Protein AF-A0A1H4JEZ6-F1 (afdb_monomer)

Foldseek 3Di:
DPDPPVVVVVVVVVVVVVVVLLQQQLLQLQVLLVQLLVLLVQLLVLLVCVVVVNDDLVRSLVSLVVSLVSLVVSLVSLVVRNVNPDPVLSVLSNVLSVLSSVLSVVVSVCCVVPVPPDSVVSSVSSVVSSVSSVVSNVVSVVRD

Solvent-accessible surface area (backbone atoms only — not comparable to full-atom values): 7370 Å² total; per-residue (Å²): 143,86,73,74,69,64,57,56,55,54,52,51,51,50,50,51,52,55,55,51,58,57,41,52,10,40,61,53,41,46,63,35,48,53,50,33,47,51,35,46,51,51,44,48,51,41,54,50,34,38,75,70,68,74,40,55,71,72,59,41,43,50,50,25,51,50,34,26,50,53,20,50,52,21,42,52,47,38,69,70,34,44,70,57,24,56,69,67,61,44,49,44,43,50,49,21,34,46,50,35,25,52,35,35,42,50,40,29,56,50,37,79,77,32,84,85,52,66,60,70,61,44,47,51,46,41,52,51,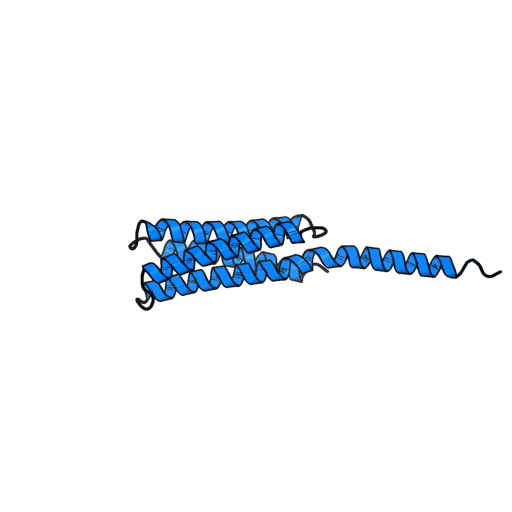21,47,51,41,36,52,50,34,51,50,54,37,72,70,57,100

Organism: NCBI:txid640635

pLDDT: mean 84.46, std 17.45, range [42.75, 98.0]

Secondary structure (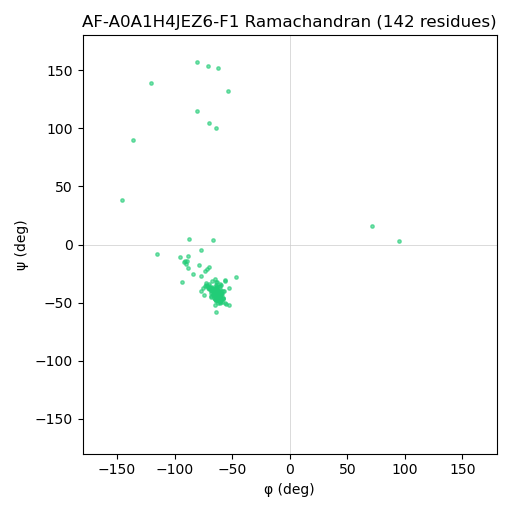DSSP, 8-state):
--SSHHHHHHHHHHHHHHHHHHHSTTGGGHHHHHHHHHHHHHHHHHHHHHHTT-S-HHHHHHHHHHHHHHHHHHHHHHHHH-TTS-HHHHHHHHHHHHHHHHHHHHHHHHHHH-TTS-HHHHHHHHHHHHHHHHHHHHHHHH--

Sequence (144 aa):
MTARRGVAALVMAAVLVVLTACAGGTAQLRSPLESARSSVNSSTLGLDLYADGKLTWPALTGLLGDMTRDLRDAETSIAASGKGADHAVYREAVEAVRDAADAVASAHATLSQHPDASIGAQKRALSSASTSIDAALHRVGESP

Mean predicted aligned error: 9.25 Å

Nearest PDB structures (foldseek):
  5wiu-assembly1_A  TM=6.303E-01  e=2.424E+00  Homo sapiens
  3ls1-assembly2_B  TM=5.056E-01  e=1.886E+00  Synechocystis sp. PCC 6803

Radius of gyration: 21.24 Å; Cα contacts (8 Å, |Δi|>4): 154; chains: 1; bounding box: 60×20×66 Å

Structure (mmCIF, N/CA/C/O backbone):
data_AF-A0A1H4JEZ6-F1
#
_entry.id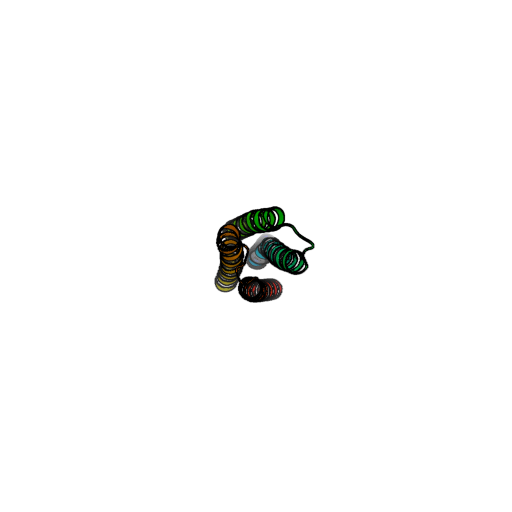   AF-A0A1H4JEZ6-F1
#
loop_
_atom_site.group_PDB
_atom_site.id
_atom_site.type_symbol
_atom_site.label_atom_id
_atom_site.label_alt_id
_atom_site.label_comp_id
_atom_site.label_asym_id
_atom_site.label_entity_id
_atom_site.label_seq_id
_atom_site.pdbx_PDB_ins_code
_atom_site.Cartn_x
_atom_site.Cartn_y
_atom_site.Cartn_z
_atom_site.occupancy
_atom_site.B_iso_or_equiv
_atom_site.auth_seq_id
_atom_site.auth_comp_id
_atom_site.auth_asym_id
_atom_site.auth_atom_id
_atom_site.pdbx_PDB_model_num
ATOM 1 N N . MET A 1 1 ? 46.411 -5.593 -46.816 1.00 44.19 1 MET A N 1
ATOM 2 C CA . MET A 1 1 ? 44.930 -5.551 -46.875 1.00 44.19 1 MET A CA 1
ATOM 3 C C . MET A 1 1 ? 44.354 -5.948 -45.512 1.00 44.19 1 MET A C 1
ATOM 5 O O . MET A 1 1 ? 43.835 -7.046 -45.366 1.00 44.19 1 MET A O 1
ATOM 9 N N . THR A 1 2 ? 44.463 -5.091 -44.489 1.00 47.41 2 THR A N 1
ATOM 10 C CA . THR A 1 2 ? 44.189 -5.529 -43.100 1.00 47.41 2 THR A CA 1
ATOM 11 C C . THR A 1 2 ? 43.561 -4.427 -42.241 1.00 47.41 2 THR A C 1
ATOM 13 O O . THR A 1 2 ? 43.886 -4.288 -41.076 1.00 47.41 2 THR A O 1
ATOM 16 N N . ALA A 1 3 ? 42.663 -3.618 -42.812 1.00 43.09 3 ALA A N 1
ATOM 17 C CA . ALA A 1 3 ? 41.988 -2.537 -42.076 1.00 43.09 3 ALA A CA 1
ATOM 18 C C . ALA A 1 3 ? 40.462 -2.725 -41.940 1.00 43.09 3 ALA A C 1
ATOM 20 O O . ALA A 1 3 ? 39.813 -1.989 -41.209 1.00 43.09 3 ALA A O 1
ATOM 21 N N . ARG A 1 4 ? 39.860 -3.721 -42.611 1.00 49.19 4 ARG A N 1
ATOM 22 C CA . ARG A 1 4 ? 38.389 -3.877 -42.655 1.00 49.19 4 ARG A CA 1
ATOM 23 C C . ARG A 1 4 ? 37.786 -4.753 -41.549 1.00 49.19 4 ARG A C 1
ATOM 25 O O . ARG A 1 4 ? 36.580 -4.708 -41.353 1.00 49.19 4 ARG A O 1
ATOM 32 N N . ARG A 1 5 ? 38.591 -5.530 -40.812 1.00 48.88 5 ARG A N 1
ATOM 33 C CA . ARG A 1 5 ? 38.085 -6.449 -39.768 1.00 48.88 5 ARG A CA 1
ATOM 34 C C . ARG A 1 5 ? 37.849 -5.781 -38.405 1.00 48.88 5 ARG A C 1
ATOM 36 O O . ARG A 1 5 ? 36.983 -6.235 -37.670 1.00 48.88 5 ARG A O 1
ATOM 43 N N . GLY A 1 6 ? 38.551 -4.688 -38.095 1.00 42.75 6 GLY A N 1
ATOM 44 C CA . GLY A 1 6 ? 38.391 -3.972 -36.819 1.00 42.75 6 GLY A CA 1
ATOM 45 C C . GLY A 1 6 ? 37.082 -3.183 -36.712 1.00 42.75 6 GLY A C 1
ATOM 46 O O . GLY A 1 6 ? 36.484 -3.124 -35.644 1.00 42.75 6 GLY A O 1
ATOM 47 N N . VAL A 1 7 ? 36.589 -2.642 -37.831 1.00 49.69 7 VAL A N 1
ATOM 48 C CA . VAL A 1 7 ? 35.362 -1.825 -37.852 1.00 49.69 7 VAL A CA 1
ATOM 49 C C . VAL A 1 7 ? 34.112 -2.682 -37.616 1.00 49.69 7 VAL A C 1
ATOM 51 O O . VAL A 1 7 ? 33.216 -2.269 -36.891 1.00 49.69 7 VAL A O 1
ATOM 54 N N . ALA A 1 8 ? 34.070 -3.908 -38.150 1.00 49.66 8 ALA A N 1
ATOM 55 C CA . ALA A 1 8 ? 32.928 -4.809 -37.972 1.00 49.66 8 ALA A CA 1
ATOM 56 C C . ALA A 1 8 ? 32.741 -5.260 -36.510 1.00 49.66 8 ALA A C 1
ATOM 58 O O . ALA A 1 8 ? 31.613 -5.340 -36.032 1.00 49.66 8 ALA A O 1
ATOM 59 N N . ALA A 1 9 ? 33.840 -5.507 -35.787 1.00 50.72 9 ALA A N 1
ATOM 60 C CA . ALA A 1 9 ? 33.796 -5.890 -34.375 1.00 50.72 9 ALA A CA 1
ATOM 61 C C . ALA A 1 9 ? 33.335 -4.734 -33.472 1.00 50.72 9 ALA A C 1
ATOM 63 O O . ALA A 1 9 ? 32.576 -4.945 -32.530 1.00 50.72 9 ALA A O 1
ATOM 64 N N . LEU A 1 10 ? 33.746 -3.504 -33.794 1.00 51.62 10 LEU A N 1
ATOM 65 C CA . LEU A 1 10 ? 33.384 -2.311 -33.030 1.00 51.62 10 LEU A CA 1
ATOM 66 C C . LEU A 1 10 ? 31.914 -1.915 -33.259 1.00 51.62 10 LEU A C 1
ATOM 68 O O . LEU A 1 10 ? 31.224 -1.540 -32.316 1.00 51.62 10 LEU A O 1
ATOM 72 N N . VAL A 1 11 ? 31.400 -2.094 -34.482 1.00 56.47 11 VAL A N 1
ATOM 73 C CA . VAL A 1 11 ? 29.973 -1.905 -34.799 1.00 56.47 11 VAL A CA 1
ATOM 74 C C . VAL A 1 11 ? 29.103 -2.982 -34.137 1.00 56.47 11 VAL A C 1
ATOM 76 O O . VAL A 1 11 ? 28.071 -2.647 -33.566 1.00 56.47 11 VAL A O 1
ATOM 79 N N . MET A 1 12 ? 29.530 -4.251 -34.127 1.00 49.81 12 MET A N 1
ATOM 80 C CA . MET A 1 12 ? 28.836 -5.327 -33.398 1.00 49.81 12 MET A CA 1
ATOM 81 C C . MET A 1 12 ? 28.775 -5.058 -31.889 1.00 49.81 12 MET A C 1
ATOM 83 O O . MET A 1 12 ? 27.718 -5.223 -31.289 1.00 49.81 12 MET A O 1
ATOM 87 N N . ALA A 1 13 ? 29.873 -4.596 -31.280 1.00 52.81 13 ALA A N 1
ATOM 88 C CA . ALA A 1 13 ? 29.900 -4.237 -29.862 1.00 52.81 13 ALA A CA 1
ATOM 89 C C . ALA A 1 13 ? 28.995 -3.033 -29.550 1.00 52.81 13 ALA A C 1
ATOM 91 O O . ALA A 1 13 ? 28.275 -3.053 -28.557 1.00 52.81 13 ALA A O 1
ATOM 92 N N . ALA A 1 14 ? 28.965 -2.018 -30.418 1.00 52.59 14 ALA A N 1
ATOM 93 C CA . ALA A 1 14 ? 28.069 -0.875 -30.265 1.00 52.59 14 ALA A CA 1
ATOM 94 C C . ALA A 1 14 ? 26.588 -1.272 -30.393 1.00 52.59 14 ALA A C 1
ATOM 96 O O . ALA A 1 14 ? 25.767 -0.808 -29.610 1.00 52.59 14 ALA A O 1
ATOM 97 N N . VAL A 1 15 ? 26.241 -2.175 -31.318 1.00 53.69 15 VAL A N 1
ATOM 98 C CA . VAL A 1 15 ? 24.870 -2.700 -31.462 1.00 53.69 15 VAL A CA 1
ATOM 99 C C . VAL A 1 15 ? 24.470 -3.550 -30.252 1.00 53.69 15 VAL A C 1
ATOM 101 O O . VAL A 1 15 ? 23.342 -3.437 -29.785 1.00 53.69 15 VAL A O 1
ATOM 104 N N . LEU A 1 16 ? 25.389 -4.334 -29.682 1.00 49.50 16 LEU A N 1
ATOM 105 C CA . LEU A 1 16 ? 25.149 -5.097 -28.450 1.00 49.50 16 LEU A CA 1
ATOM 106 C C . LEU A 1 16 ? 24.953 -4.185 -27.228 1.00 49.50 16 LEU A C 1
ATOM 108 O O . LEU A 1 16 ? 24.078 -4.450 -26.406 1.00 49.50 16 LEU A O 1
ATOM 112 N N . VAL A 1 17 ? 25.706 -3.084 -27.129 1.00 51.56 17 VAL A N 1
ATOM 113 C CA . VAL A 1 17 ? 25.540 -2.070 -26.071 1.00 51.56 17 VAL A CA 1
ATOM 114 C C . VAL A 1 17 ? 24.230 -1.290 -26.239 1.00 51.56 17 VAL A C 1
ATOM 116 O O . VAL A 1 17 ? 23.553 -1.020 -25.255 1.00 51.56 17 VAL A O 1
ATOM 119 N N . VAL A 1 18 ? 23.814 -0.987 -27.471 1.00 50.44 18 VAL A N 1
ATOM 120 C CA . VAL A 1 18 ? 22.518 -0.340 -27.746 1.00 50.44 18 VAL A CA 1
ATOM 121 C C . VAL A 1 18 ? 21.339 -1.288 -27.479 1.00 50.44 18 VAL A C 1
ATOM 123 O O . VAL A 1 18 ? 20.338 -0.858 -26.915 1.00 50.44 18 VAL A O 1
ATOM 126 N N . LEU A 1 19 ? 21.463 -2.582 -27.792 1.00 47.66 19 LEU A N 1
ATOM 127 C CA . LEU A 1 19 ? 20.430 -3.583 -27.492 1.00 47.66 19 LEU A CA 1
ATOM 128 C C . LEU A 1 19 ? 20.308 -3.871 -25.986 1.00 47.66 19 LEU A C 1
ATOM 130 O O . LEU A 1 19 ? 19.202 -4.037 -25.485 1.00 47.66 19 LEU A O 1
ATOM 134 N N . THR A 1 20 ? 21.419 -3.868 -25.244 1.00 50.12 20 THR A N 1
ATOM 135 C CA . THR A 1 20 ? 21.405 -4.034 -23.776 1.00 50.12 20 THR A CA 1
ATOM 136 C C . THR A 1 20 ? 20.987 -2.767 -23.029 1.00 50.12 20 THR A C 1
ATOM 138 O O . THR A 1 20 ? 20.396 -2.864 -21.957 1.00 50.12 20 THR A O 1
ATOM 141 N N . ALA A 1 21 ? 21.208 -1.580 -23.601 1.00 46.69 21 ALA A N 1
ATOM 142 C CA . ALA A 1 21 ? 20.717 -0.320 -23.042 1.00 46.69 21 ALA A CA 1
ATOM 143 C C . ALA A 1 21 ? 19.190 -0.145 -23.173 1.00 46.69 21 ALA A C 1
ATOM 145 O O . ALA A 1 21 ? 18.608 0.608 -22.396 1.00 46.69 21 ALA A O 1
ATOM 146 N N . CYS A 1 22 ? 18.533 -0.855 -24.101 1.00 51.56 22 CYS A N 1
ATOM 147 C CA . CYS A 1 22 ? 17.068 -0.884 -24.208 1.00 51.56 22 CYS A CA 1
ATOM 148 C C . CYS A 1 22 ? 16.396 -1.971 -23.347 1.00 51.56 22 CYS A C 1
ATOM 150 O O . CYS A 1 22 ? 15.224 -1.817 -23.030 1.00 51.56 22 CYS A O 1
ATOM 152 N N . ALA A 1 23 ? 17.119 -3.016 -22.926 1.00 49.50 23 ALA A N 1
ATOM 153 C CA . ALA A 1 23 ? 16.576 -4.121 -22.117 1.00 49.50 23 ALA A CA 1
ATOM 154 C C . ALA A 1 23 ? 16.632 -3.869 -20.590 1.00 49.50 23 ALA A C 1
ATOM 156 O O . ALA A 1 23 ? 16.084 -4.617 -19.787 1.00 49.50 23 ALA A O 1
ATOM 157 N N . GLY A 1 24 ? 17.330 -2.817 -20.144 1.00 54.00 24 GLY A N 1
ATOM 158 C CA . GLY A 1 24 ? 17.611 -2.592 -18.719 1.00 54.00 24 GLY A CA 1
ATOM 159 C C . GLY A 1 24 ? 16.651 -1.659 -17.974 1.00 54.00 24 GLY A C 1
ATOM 160 O O . GLY A 1 24 ? 16.757 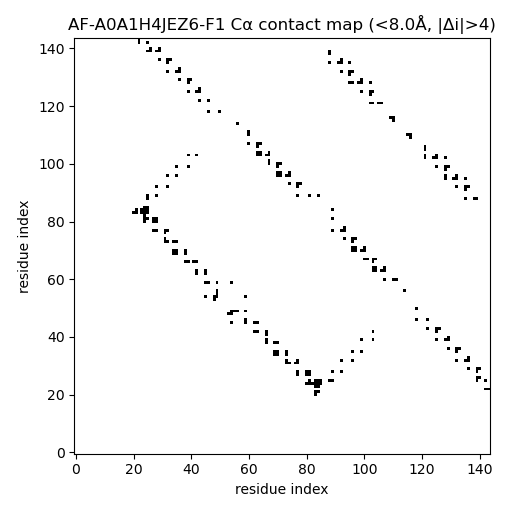-1.557 -16.753 1.00 54.00 24 GLY A O 1
ATOM 161 N N . GLY A 1 25 ? 15.765 -0.938 -18.669 1.00 64.31 25 GLY A N 1
ATOM 162 C CA . GLY A 1 25 ? 14.963 0.137 -18.066 1.00 64.31 25 GLY A CA 1
ATOM 163 C C . GLY A 1 25 ? 13.782 -0.358 -17.226 1.00 64.31 25 GLY A C 1
ATOM 164 O O . GLY A 1 25 ? 13.523 0.159 -16.143 1.00 64.31 25 GLY A O 1
ATOM 165 N N . THR A 1 26 ? 13.082 -1.394 -17.687 1.00 74.06 26 THR A N 1
ATOM 166 C CA . THR A 1 26 ? 11.910 -1.971 -17.002 1.00 74.06 26 THR A CA 1
ATOM 167 C C . THR A 1 26 ? 12.306 -2.807 -15.790 1.00 74.06 26 THR A C 1
ATOM 169 O O . THR A 1 26 ? 11.666 -2.707 -14.746 1.00 74.06 26 THR A O 1
ATOM 172 N N . ALA A 1 27 ? 13.412 -3.554 -15.867 1.00 80.06 27 ALA A N 1
ATOM 173 C CA . ALA A 1 27 ? 13.930 -4.352 -14.754 1.00 80.06 27 ALA A CA 1
ATOM 174 C C . ALA A 1 27 ? 14.200 -3.517 -13.486 1.00 80.06 27 ALA A C 1
ATOM 176 O O . ALA A 1 27 ? 14.024 -4.005 -12.368 1.00 80.06 27 ALA A O 1
ATOM 177 N N . GLN A 1 28 ? 14.568 -2.240 -13.644 1.00 84.69 28 GLN A N 1
ATOM 178 C CA . GLN A 1 28 ? 14.818 -1.322 -12.526 1.00 84.69 28 GLN A CA 1
ATOM 179 C C . GLN A 1 28 ? 13.536 -0.934 -11.768 1.00 84.69 28 GLN A C 1
ATOM 181 O O . GLN A 1 28 ? 13.611 -0.532 -10.610 1.00 84.69 28 GLN A O 1
ATOM 186 N N . LEU A 1 29 ? 12.356 -1.104 -12.378 1.00 89.19 29 LEU A N 1
ATOM 187 C CA . LEU A 1 29 ? 11.060 -0.839 -11.742 1.00 89.19 29 LEU A CA 1
ATOM 188 C C . LEU A 1 29 ? 10.618 -1.965 -10.801 1.00 89.19 29 LEU A C 1
ATOM 190 O O . LEU A 1 29 ? 9.754 -1.757 -9.952 1.00 89.19 29 LEU A O 1
ATOM 194 N N . ARG A 1 30 ? 11.206 -3.159 -10.930 1.00 91.56 30 ARG A N 1
ATOM 195 C CA . ARG A 1 30 ? 10.751 -4.349 -10.207 1.00 91.56 30 ARG A CA 1
ATOM 196 C C . ARG A 1 30 ? 10.923 -4.228 -8.695 1.00 91.56 30 ARG A C 1
ATOM 198 O O . ARG A 1 30 ? 9.965 -4.429 -7.962 1.00 91.56 30 ARG A O 1
ATOM 205 N N . SER A 1 31 ? 12.125 -3.876 -8.241 1.00 92.50 31 SER A N 1
ATOM 206 C CA . SER A 1 31 ? 12.441 -3.742 -6.811 1.00 92.50 31 SER A CA 1
ATOM 207 C C . SER A 1 31 ? 11.506 -2.764 -6.076 1.00 92.50 31 SER A C 1
ATOM 209 O O . SER A 1 31 ? 10.891 -3.165 -5.085 1.00 92.50 31 SER A O 1
ATOM 211 N N . PRO A 1 32 ? 11.297 -1.517 -6.550 1.00 94.00 32 PRO A N 1
ATOM 212 C CA . PRO A 1 32 ? 10.382 -0.610 -5.864 1.00 94.00 32 PRO A CA 1
ATOM 213 C C . PRO A 1 32 ? 8.914 -1.060 -5.936 1.00 94.00 32 PRO A C 1
ATOM 215 O O . PRO A 1 32 ? 8.183 -0.853 -4.971 1.00 94.00 32 PRO A O 1
ATOM 218 N N . LEU A 1 33 ? 8.477 -1.731 -7.009 1.00 95.06 33 LEU A N 1
ATOM 219 C CA . LEU A 1 33 ? 7.135 -2.323 -7.067 1.00 95.06 33 LEU A CA 1
ATOM 220 C C . LEU A 1 33 ? 6.958 -3.486 -6.073 1.00 95.06 33 LEU A C 1
ATOM 222 O O . LEU A 1 33 ? 5.916 -3.588 -5.427 1.00 95.06 33 LEU A O 1
ATOM 226 N N . GLU A 1 34 ? 7.966 -4.346 -5.904 1.00 95.75 34 GLU A N 1
ATOM 227 C CA . GLU A 1 34 ? 7.954 -5.415 -4.893 1.00 95.75 34 GLU A CA 1
ATOM 228 C C . GLU A 1 34 ? 7.921 -4.833 -3.471 1.00 95.75 34 GLU A C 1
ATOM 230 O O . GLU A 1 34 ? 7.167 -5.316 -2.622 1.00 95.75 34 GLU A O 1
ATOM 235 N N . SER A 1 35 ? 8.662 -3.745 -3.231 1.00 95.94 35 SER A N 1
ATOM 236 C CA . SER A 1 35 ? 8.600 -2.989 -1.976 1.00 95.94 35 SER A CA 1
ATOM 237 C C . SER A 1 3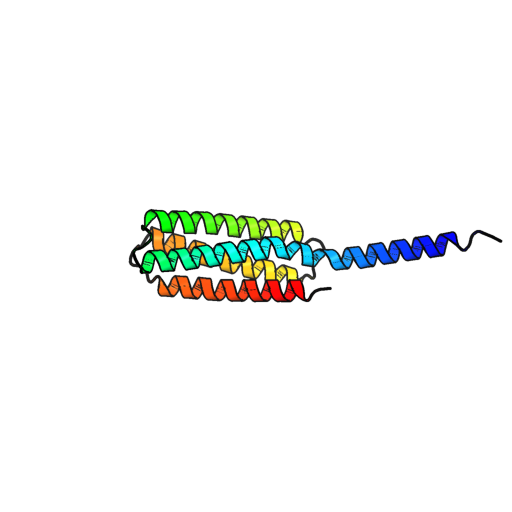5 ? 7.196 -2.431 -1.729 1.00 95.94 35 SER A C 1
ATOM 239 O O . SER A 1 35 ? 6.624 -2.660 -0.664 1.00 95.94 35 SER A O 1
ATOM 241 N N . ALA A 1 36 ? 6.595 -1.776 -2.728 1.00 96.75 36 ALA A N 1
ATOM 242 C CA . ALA A 1 36 ? 5.241 -1.239 -2.627 1.00 96.75 36 ALA A CA 1
ATOM 243 C C . ALA A 1 36 ? 4.206 -2.335 -2.323 1.00 96.75 36 ALA A C 1
ATOM 245 O O . ALA A 1 36 ? 3.354 -2.172 -1.447 1.00 96.75 36 ALA A O 1
ATOM 246 N N . ARG A 1 37 ? 4.322 -3.494 -2.983 1.00 97.44 37 ARG A N 1
ATOM 247 C CA . ARG A 1 37 ? 3.481 -4.669 -2.714 1.00 97.44 37 ARG A CA 1
ATOM 248 C C . ARG A 1 37 ? 3.593 -5.125 -1.260 1.00 97.44 37 ARG A C 1
ATOM 250 O O . ARG A 1 37 ? 2.580 -5.387 -0.611 1.00 97.44 37 ARG A O 1
ATOM 257 N N . SER A 1 38 ? 4.817 -5.209 -0.739 1.00 97.38 38 SER A N 1
ATOM 258 C CA . SER A 1 38 ? 5.072 -5.579 0.656 1.00 97.38 38 SER A CA 1
ATOM 259 C C . SER A 1 38 ? 4.404 -4.604 1.636 1.00 97.38 38 SER A C 1
ATOM 261 O O . SER A 1 38 ? 3.778 -5.038 2.609 1.00 97.38 38 SER A O 1
ATOM 263 N N . SER A 1 39 ? 4.454 -3.299 1.355 1.00 97.75 39 SER A N 1
ATOM 264 C CA . SER A 1 39 ? 3.827 -2.273 2.197 1.00 97.75 39 SER A CA 1
ATOM 265 C C . SER A 1 39 ? 2.294 -2.334 2.180 1.00 97.75 39 SER A C 1
ATOM 267 O O . SER A 1 39 ? 1.651 -2.213 3.229 1.00 97.75 39 SER A O 1
ATOM 269 N N . VAL A 1 40 ? 1.677 -2.599 1.022 1.00 97.38 40 VAL A N 1
ATOM 270 C CA . VAL A 1 40 ? 0.218 -2.810 0.926 1.00 97.38 40 VAL A CA 1
ATOM 271 C C . VAL A 1 40 ? -0.216 -4.074 1.674 1.00 97.38 40 VAL A C 1
ATOM 273 O O . VAL A 1 40 ? -1.202 -4.046 2.419 1.00 97.38 40 VAL A O 1
ATOM 276 N N . ASN A 1 41 ? 0.537 -5.169 1.544 1.00 96.94 41 ASN A N 1
ATOM 277 C CA . ASN A 1 41 ? 0.264 -6.409 2.273 1.00 96.94 41 ASN A CA 1
ATOM 278 C C . ASN A 1 41 ? 0.370 -6.212 3.789 1.00 96.94 41 ASN A C 1
ATOM 280 O O . ASN A 1 41 ? -0.501 -6.661 4.532 1.00 96.94 41 ASN A O 1
ATOM 284 N N . SER A 1 42 ? 1.393 -5.488 4.243 1.00 97.06 42 SER A N 1
ATOM 285 C CA . SER A 1 42 ? 1.587 -5.171 5.662 1.00 97.06 42 SER A CA 1
ATOM 286 C C . SER A 1 42 ? 0.456 -4.297 6.205 1.00 97.06 42 SER A C 1
ATOM 288 O O . SER A 1 42 ? -0.057 -4.556 7.292 1.00 97.06 42 SER A O 1
ATOM 290 N N . SER A 1 43 ? -0.004 -3.320 5.417 1.00 97.38 43 SER A N 1
ATOM 291 C CA . SER A 1 43 ? -1.158 -2.478 5.760 1.00 97.38 43 SER A CA 1
ATOM 292 C C . SER A 1 43 ? -2.443 -3.304 5.884 1.00 97.38 43 SER A C 1
ATOM 294 O O . SER A 1 43 ? -3.194 -3.151 6.846 1.00 97.38 43 SER A O 1
ATOM 296 N N . THR A 1 44 ? -2.675 -4.225 4.945 1.00 96.75 44 THR A N 1
ATOM 297 C CA . THR A 1 44 ? -3.841 -5.122 4.953 1.00 96.75 44 THR A CA 1
ATOM 298 C C . THR A 1 44 ? -3.816 -6.061 6.159 1.00 96.75 44 THR A C 1
ATOM 300 O O . THR A 1 44 ? -4.816 -6.173 6.866 1.00 96.75 44 THR A O 1
ATOM 303 N N . LEU A 1 45 ? -2.663 -6.671 6.453 1.00 96.62 45 LEU A N 1
ATOM 304 C CA . LEU A 1 45 ? -2.484 -7.515 7.634 1.00 96.62 45 LEU A CA 1
ATOM 305 C C . LEU A 1 45 ? -2.693 -6.723 8.931 1.00 96.62 45 LEU A C 1
ATOM 307 O O . LEU A 1 45 ? -3.322 -7.222 9.859 1.00 96.62 45 LEU A O 1
ATOM 311 N N . GLY A 1 46 ? -2.207 -5.481 8.996 1.00 96.12 46 GLY A N 1
ATOM 312 C CA . GLY A 1 46 ? -2.443 -4.592 10.132 1.00 96.12 46 GLY A CA 1
ATOM 313 C C . GLY A 1 46 ? -3.931 -4.364 10.397 1.00 96.12 46 GLY A C 1
ATOM 314 O O . GLY A 1 46 ? -4.381 -4.490 11.537 1.00 96.12 46 GLY A O 1
ATOM 315 N N . LEU A 1 47 ? -4.706 -4.088 9.343 1.00 95.62 47 LEU A N 1
ATOM 316 C CA . LEU A 1 47 ? -6.161 -3.938 9.435 1.00 95.62 47 LEU A CA 1
ATOM 317 C C . LEU A 1 47 ? -6.852 -5.223 9.911 1.00 95.62 47 LEU A C 1
ATOM 319 O O . LEU A 1 47 ? -7.777 -5.144 10.719 1.00 95.62 47 LEU A O 1
ATOM 323 N N . ASP A 1 48 ? -6.399 -6.388 9.448 1.00 95.88 48 ASP A N 1
ATOM 324 C CA . ASP A 1 48 ? -6.935 -7.686 9.873 1.00 95.88 48 ASP A CA 1
ATOM 325 C C . ASP A 1 48 ? -6.653 -7.965 11.348 1.00 95.88 48 ASP A C 1
ATOM 327 O O . ASP A 1 48 ? -7.555 -8.325 12.102 1.00 95.88 48 ASP A O 1
ATOM 331 N N . LEU A 1 49 ? -5.419 -7.728 11.792 1.00 95.88 49 LEU A N 1
ATOM 332 C CA . LEU A 1 49 ? -5.048 -7.900 13.192 1.00 95.88 49 LEU A CA 1
ATOM 333 C C . LEU A 1 49 ? -5.805 -6.935 14.109 1.00 95.88 49 LEU A C 1
ATOM 335 O O . LEU A 1 49 ? -6.152 -7.311 15.227 1.00 95.88 49 LEU A O 1
ATOM 339 N N . TYR A 1 50 ? -6.077 -5.710 13.658 1.00 94.94 50 TYR A N 1
ATOM 340 C CA . TYR A 1 50 ? -6.897 -4.767 14.415 1.00 94.94 50 TYR A CA 1
ATOM 341 C C . TYR A 1 50 ? -8.363 -5.211 14.491 1.00 94.94 50 TYR A C 1
ATOM 343 O O . TYR A 1 50 ? -8.932 -5.220 15.581 1.00 94.94 50 TYR A O 1
ATOM 351 N N . ALA A 1 51 ? -8.953 -5.652 13.373 1.00 93.38 51 ALA A N 1
ATOM 352 C CA . ALA A 1 51 ? -10.319 -6.181 13.342 1.00 93.38 51 ALA A CA 1
ATOM 353 C C . ALA A 1 51 ? -10.497 -7.408 14.256 1.00 93.38 51 ALA A C 1
ATOM 355 O O . ALA A 1 51 ? -11.535 -7.560 14.896 1.00 93.38 51 ALA A O 1
ATOM 356 N N . ASP A 1 52 ? -9.461 -8.242 14.363 1.00 95.19 52 ASP A N 1
ATOM 357 C CA . ASP A 1 52 ? -9.402 -9.401 15.257 1.00 95.19 52 ASP A CA 1
ATOM 358 C C . ASP A 1 52 ? -9.127 -9.040 16.734 1.00 95.19 52 ASP A C 1
ATOM 360 O O . ASP A 1 52 ? -9.070 -9.931 17.585 1.00 95.19 52 ASP A O 1
ATOM 364 N N . GLY A 1 53 ? -8.883 -7.765 17.059 1.00 94.50 53 GLY A N 1
ATOM 365 C CA . GLY A 1 53 ? -8.507 -7.318 18.406 1.00 94.50 53 GLY A CA 1
ATOM 366 C C . GLY A 1 53 ? -7.088 -7.717 18.843 1.00 94.50 53 GLY A C 1
ATOM 367 O O . GLY A 1 53 ? -6.767 -7.661 20.029 1.00 94.50 53 GLY A O 1
ATOM 368 N N . LYS A 1 54 ? -6.229 -8.129 17.902 1.00 96.62 54 LYS A N 1
ATOM 369 C CA . LYS A 1 54 ? -4.834 -8.556 18.135 1.00 96.62 54 LYS A CA 1
ATOM 370 C C . LYS A 1 54 ? -3.820 -7.420 17.999 1.00 96.62 54 LYS A C 1
ATOM 372 O O . LYS A 1 54 ? -2.674 -7.577 18.415 1.00 96.62 54 LYS A O 1
ATOM 377 N N . LEU A 1 55 ? -4.221 -6.296 17.411 1.00 95.19 55 LEU A N 1
ATOM 378 C CA . LEU A 1 55 ? -3.409 -5.089 17.274 1.00 95.19 55 LEU A CA 1
ATOM 379 C C . LEU A 1 55 ? -4.112 -3.927 17.972 1.00 95.19 55 LEU A C 1
ATOM 381 O O . LEU A 1 55 ? -5.329 -3.789 17.883 1.00 95.19 55 LEU A O 1
ATOM 385 N N . THR A 1 56 ? -3.357 -3.086 18.677 1.00 95.00 56 THR A N 1
ATOM 386 C CA . THR A 1 56 ? -3.927 -1.888 19.299 1.00 95.00 56 THR A CA 1
ATOM 387 C C . THR A 1 56 ? -4.080 -0.771 18.281 1.00 95.00 56 THR A C 1
ATOM 389 O O . THR A 1 56 ? -3.363 -0.697 17.282 1.00 95.00 56 THR A O 1
ATOM 392 N N . TRP A 1 57 ? -4.990 0.148 18.584 1.00 93.38 57 TRP A N 1
ATOM 393 C CA . TRP A 1 57 ? -5.234 1.315 17.757 1.00 93.38 57 TRP A CA 1
ATOM 394 C C . TRP A 1 57 ? -3.969 2.141 17.428 1.00 93.38 57 TRP A C 1
ATOM 396 O O . TRP A 1 57 ? -3.693 2.333 16.243 1.00 93.38 57 TRP A O 1
ATOM 406 N N . PRO A 1 58 ? -3.140 2.565 18.410 1.00 94.75 58 PRO A N 1
ATOM 407 C CA . PRO A 1 58 ? -1.945 3.354 18.108 1.00 94.75 58 PRO A CA 1
ATOM 408 C C . PRO A 1 58 ? -0.909 2.589 17.276 1.00 94.75 58 PRO A C 1
ATOM 410 O O . PRO A 1 58 ? -0.207 3.185 16.460 1.00 94.75 58 PRO A O 1
ATOM 413 N N . ALA A 1 59 ? -0.815 1.267 17.470 1.00 95.69 59 ALA A N 1
ATOM 414 C CA . ALA A 1 59 ? 0.089 0.423 16.697 1.00 95.69 59 ALA A CA 1
ATOM 415 C C . ALA A 1 59 ? -0.357 0.324 15.231 1.00 95.69 59 ALA A C 1
ATOM 417 O O . ALA A 1 59 ? 0.482 0.410 14.337 1.00 95.69 59 ALA A O 1
ATOM 418 N N . LEU A 1 60 ? -1.668 0.219 14.977 1.00 95.62 60 LEU A N 1
ATOM 419 C CA . LEU A 1 60 ? -2.214 0.261 13.622 1.00 95.62 60 LEU A CA 1
ATOM 420 C C . LEU A 1 60 ? -1.923 1.599 12.937 1.00 95.62 60 LEU A C 1
ATOM 422 O O . LEU A 1 60 ? -1.425 1.612 11.815 1.00 95.62 60 LEU A O 1
ATOM 426 N N . THR A 1 61 ? -2.222 2.724 13.588 1.00 94.94 61 THR A N 1
ATOM 427 C CA . THR A 1 61 ? -2.009 4.046 12.978 1.00 94.94 61 THR A CA 1
ATOM 428 C C . THR A 1 61 ? -0.529 4.315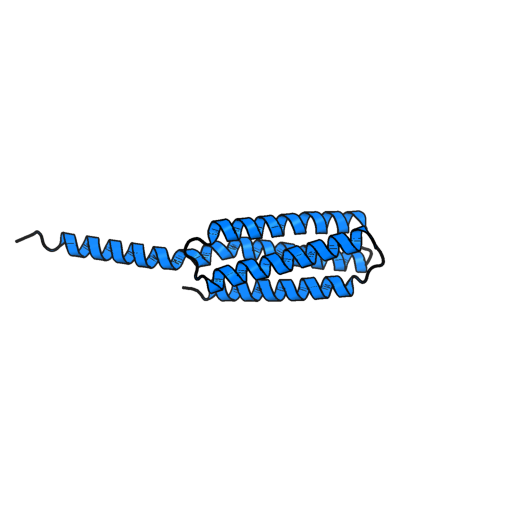 12.709 1.00 94.94 61 THR A C 1
ATOM 430 O O . THR A 1 61 ? -0.196 4.840 11.651 1.00 94.94 61 THR A O 1
ATOM 433 N N . GLY A 1 62 ? 0.364 3.895 13.616 1.00 96.44 62 GLY A N 1
ATOM 434 C CA . GLY A 1 62 ? 1.812 3.965 13.401 1.00 96.44 62 GLY A CA 1
ATOM 435 C C . GLY A 1 62 ? 2.256 3.140 12.192 1.00 96.44 62 GLY A C 1
ATOM 436 O O . GLY A 1 62 ? 2.910 3.674 11.301 1.00 96.44 62 GLY A O 1
ATOM 437 N N . LEU A 1 63 ? 1.804 1.883 12.109 1.00 97.56 63 LEU A N 1
ATOM 438 C CA . LEU A 1 63 ? 2.071 1.003 10.969 1.00 97.56 63 LEU A CA 1
ATOM 439 C C . LEU A 1 63 ? 1.606 1.628 9.646 1.00 97.56 63 LEU A C 1
ATOM 441 O O . LEU A 1 63 ? 2.380 1.684 8.698 1.00 97.56 63 LEU A O 1
ATOM 445 N N . LEU A 1 64 ? 0.366 2.123 9.566 1.00 96.62 64 LEU A N 1
ATOM 446 C CA . LEU A 1 64 ? -0.154 2.744 8.340 1.00 96.62 64 LEU A CA 1
ATOM 447 C C . LEU A 1 64 ? 0.617 4.023 7.970 1.00 96.62 64 LEU A C 1
ATOM 449 O O . LEU A 1 64 ? 0.837 4.294 6.787 1.00 96.62 64 LEU A O 1
ATOM 453 N N . GLY A 1 65 ? 1.059 4.797 8.965 1.00 96.25 65 GLY A N 1
ATOM 454 C CA . GLY A 1 65 ? 1.932 5.950 8.761 1.00 96.25 65 GLY A CA 1
ATOM 455 C C . GLY A 1 65 ? 3.280 5.567 8.143 1.00 96.25 65 GLY A C 1
ATOM 456 O O . GLY A 1 65 ? 3.705 6.197 7.173 1.00 96.25 65 GLY A O 1
ATOM 457 N N . ASP A 1 66 ? 3.916 4.510 8.647 1.00 97.50 66 ASP A N 1
ATOM 458 C CA . ASP A 1 66 ? 5.180 4.006 8.104 1.00 97.50 66 ASP A CA 1
ATOM 459 C C . ASP A 1 66 ? 4.999 3.424 6.696 1.00 97.50 66 ASP A C 1
ATOM 461 O O . ASP A 1 66 ? 5.743 3.786 5.788 1.00 97.50 66 ASP A O 1
ATOM 465 N N . MET A 1 67 ? 3.941 2.644 6.455 1.00 98.00 67 MET A N 1
ATOM 466 C CA . MET A 1 67 ? 3.648 2.104 5.119 1.00 98.00 67 MET A CA 1
ATOM 467 C C . MET A 1 67 ? 3.347 3.203 4.093 1.00 98.00 67 MET A C 1
ATOM 469 O O . MET A 1 67 ? 3.699 3.067 2.923 1.00 98.00 67 MET A O 1
ATOM 473 N N . THR A 1 68 ? 2.741 4.318 4.517 1.00 97.19 68 THR A N 1
ATOM 474 C CA . THR A 1 68 ? 2.563 5.494 3.649 1.00 97.19 68 THR A CA 1
ATOM 475 C C . THR A 1 68 ? 3.916 6.066 3.222 1.00 97.19 68 THR A C 1
ATOM 477 O O . THR A 1 68 ? 4.086 6.420 2.056 1.00 97.19 68 THR A O 1
ATOM 480 N N . ARG A 1 69 ? 4.883 6.159 4.145 1.00 97.31 69 ARG A N 1
ATOM 481 C CA . ARG A 1 69 ? 6.238 6.644 3.843 1.00 97.31 69 ARG A CA 1
ATOM 482 C C . ARG A 1 69 ? 6.949 5.701 2.876 1.00 97.31 69 ARG A C 1
ATOM 484 O O . ARG A 1 69 ? 7.419 6.168 1.844 1.00 97.31 69 ARG A O 1
ATOM 491 N N . ASP A 1 70 ? 6.927 4.399 3.149 1.00 97.25 70 ASP A N 1
ATOM 492 C CA . ASP A 1 70 ? 7.557 3.387 2.294 1.00 97.25 70 ASP A CA 1
ATOM 493 C C . ASP A 1 70 ? 7.014 3.429 0.857 1.00 97.25 70 ASP A C 1
ATOM 495 O O . ASP A 1 70 ? 7.771 3.331 -0.109 1.00 97.25 70 ASP A O 1
ATOM 499 N N . LEU A 1 71 ? 5.703 3.636 0.692 1.00 97.38 71 LEU A N 1
ATOM 500 C CA . LEU A 1 71 ? 5.081 3.766 -0.628 1.00 97.38 71 LEU A CA 1
ATOM 501 C C . LEU A 1 71 ? 5.509 5.046 -1.361 1.00 97.38 71 LEU A C 1
ATOM 503 O O . LEU A 1 71 ? 5.714 5.016 -2.574 1.00 97.38 71 LEU A O 1
ATOM 507 N N . ARG A 1 72 ? 5.700 6.163 -0.650 1.00 96.69 72 ARG A N 1
ATOM 508 C CA . ARG A 1 72 ? 6.236 7.406 -1.241 1.00 96.69 72 ARG A CA 1
ATOM 509 C C . ARG A 1 72 ? 7.717 7.286 -1.602 1.00 96.69 72 ARG A C 1
ATOM 511 O O . ARG A 1 72 ? 8.145 7.826 -2.627 1.00 96.69 72 ARG A O 1
ATOM 518 N N . ASP A 1 73 ? 8.486 6.541 -0.818 1.00 95.50 73 ASP A N 1
ATOM 519 C CA . ASP A 1 73 ? 9.880 6.226 -1.134 1.00 95.50 73 ASP A CA 1
ATOM 520 C C . ASP A 1 73 ? 9.967 5.300 -2.359 1.00 95.50 73 ASP A C 1
ATOM 522 O O . ASP A 1 73 ? 10.816 5.501 -3.236 1.00 95.50 73 ASP A O 1
ATOM 526 N N . ALA A 1 74 ? 9.038 4.347 -2.492 1.00 94.38 74 ALA A N 1
ATOM 527 C CA . ALA A 1 74 ? 8.905 3.512 -3.682 1.00 94.38 74 ALA A CA 1
ATOM 5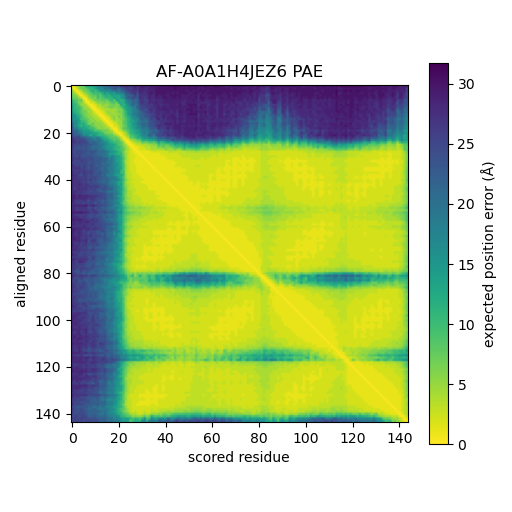28 C C . ALA A 1 74 ? 8.522 4.340 -4.923 1.00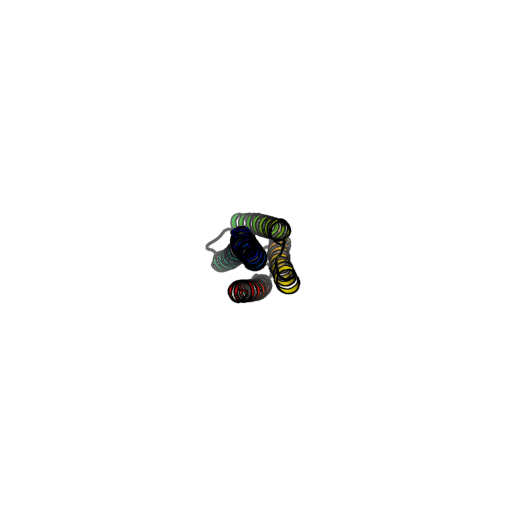 94.38 74 ALA A C 1
ATOM 530 O O . ALA A 1 74 ? 9.134 4.172 -5.978 1.00 94.38 74 ALA A O 1
ATOM 531 N N . GLU A 1 75 ? 7.580 5.284 -4.798 1.00 94.62 75 GLU A N 1
ATOM 532 C CA . GLU A 1 75 ? 7.204 6.221 -5.870 1.00 94.62 75 GLU A CA 1
ATOM 533 C C . GLU A 1 75 ? 8.420 7.036 -6.342 1.00 94.62 75 GLU A C 1
ATOM 535 O O . GLU A 1 75 ? 8.704 7.124 -7.540 1.00 94.62 75 GLU A O 1
ATOM 540 N N . THR A 1 76 ? 9.185 7.582 -5.394 1.00 93.62 76 THR A N 1
ATOM 541 C CA . THR A 1 76 ? 10.412 8.343 -5.675 1.00 93.62 76 THR A CA 1
ATOM 542 C C . THR A 1 76 ? 11.463 7.469 -6.360 1.00 93.62 76 THR A C 1
ATOM 544 O O . THR A 1 76 ? 12.108 7.895 -7.321 1.00 93.62 76 THR A O 1
ATOM 547 N N . SER A 1 77 ? 11.604 6.220 -5.912 1.00 91.69 77 SER A N 1
ATOM 548 C CA . SER A 1 77 ? 12.529 5.246 -6.496 1.00 91.69 77 SER A CA 1
ATOM 549 C C . SER A 1 77 ? 12.144 4.872 -7.929 1.00 91.69 77 SER A C 1
ATOM 551 O O . SER A 1 77 ? 13.021 4.790 -8.790 1.00 91.69 77 SER A O 1
ATOM 553 N N . ILE A 1 78 ? 10.848 4.712 -8.221 1.00 90.38 78 ILE A N 1
ATOM 554 C CA . ILE A 1 78 ? 10.335 4.503 -9.585 1.00 90.38 78 ILE A CA 1
ATOM 555 C C . ILE A 1 78 ? 10.653 5.717 -10.456 1.00 90.38 78 ILE A C 1
ATOM 557 O O . ILE A 1 78 ? 11.201 5.554 -11.546 1.00 90.38 78 ILE A O 1
ATOM 561 N N . ALA A 1 79 ? 10.388 6.932 -9.968 1.00 87.62 79 ALA A N 1
ATOM 562 C CA . ALA A 1 79 ? 10.675 8.161 -10.704 1.00 87.62 79 ALA A CA 1
ATOM 563 C C . ALA A 1 79 ? 12.172 8.322 -11.029 1.00 87.62 79 ALA A C 1
ATOM 565 O O . ALA A 1 79 ? 12.528 8.791 -12.112 1.00 87.62 79 ALA A O 1
ATOM 566 N N . ALA A 1 80 ? 13.057 7.896 -10.123 1.00 86.31 80 ALA A N 1
ATOM 567 C CA . ALA A 1 80 ? 14.501 7.893 -10.346 1.00 86.31 80 ALA A CA 1
ATOM 568 C C . ALA A 1 80 ? 14.957 6.803 -11.336 1.00 86.31 80 ALA A C 1
ATOM 570 O O . ALA A 1 80 ? 15.891 7.029 -12.110 1.00 86.31 80 ALA A O 1
ATOM 571 N N . SER A 1 81 ? 14.287 5.647 -11.325 1.00 79.88 81 SER A N 1
ATOM 572 C CA . SER A 1 81 ? 14.653 4.443 -12.088 1.00 79.88 81 SER A CA 1
ATOM 573 C C . SER A 1 81 ? 14.027 4.375 -13.485 1.00 79.88 81 SER A C 1
ATOM 575 O O . SER A 1 81 ? 14.500 3.639 -14.341 1.00 79.88 81 SER A O 1
ATOM 577 N N . GLY A 1 82 ? 12.989 5.167 -13.768 1.00 63.81 82 GLY A N 1
ATOM 578 C CA . GLY A 1 82 ? 12.249 5.142 -15.038 1.00 63.81 82 GLY A CA 1
ATOM 579 C C . GLY A 1 82 ? 13.015 5.605 -16.284 1.00 63.81 82 GLY A C 1
ATOM 580 O O . GLY A 1 82 ? 12.430 5.697 -17.365 1.00 63.81 82 GLY A O 1
ATOM 581 N N . LYS A 1 83 ? 14.312 5.921 -16.179 1.00 65.75 83 LYS A N 1
ATOM 582 C CA . LYS A 1 83 ? 15.125 6.344 -17.325 1.00 65.75 83 LYS A CA 1
ATOM 583 C C . LYS A 1 83 ? 15.362 5.160 -18.265 1.00 65.75 83 LYS A C 1
ATOM 585 O O . LYS A 1 83 ? 16.199 4.307 -18.001 1.00 65.75 83 LYS A O 1
ATOM 590 N N . GLY A 1 84 ? 14.650 5.152 -19.391 1.00 64.50 84 GLY A N 1
ATOM 591 C CA . GLY A 1 84 ? 14.790 4.134 -20.437 1.00 64.50 84 GLY A CA 1
ATOM 592 C C . GLY A 1 84 ? 13.797 2.975 -20.342 1.00 64.50 84 GLY A C 1
ATOM 593 O O . GLY A 1 84 ? 13.869 2.070 -21.165 1.00 64.50 84 GLY A O 1
ATOM 594 N N . ALA A 1 85 ? 12.867 2.996 -19.381 1.00 70.31 85 ALA A N 1
ATOM 595 C CA . ALA A 1 85 ? 11.719 2.093 -19.392 1.00 70.31 85 ALA A CA 1
ATOM 596 C C . ALA A 1 85 ? 10.734 2.480 -20.507 1.00 70.31 85 ALA A C 1
ATOM 598 O O . ALA A 1 85 ? 10.634 3.655 -20.880 1.00 70.31 85 ALA A O 1
ATOM 599 N N . ASP A 1 86 ? 9.969 1.502 -21.000 1.00 82.88 86 ASP A N 1
ATOM 600 C CA . ASP A 1 86 ? 8.802 1.788 -21.831 1.00 82.88 86 ASP A CA 1
ATOM 601 C C . ASP A 1 86 ? 7.870 2.768 -21.096 1.00 82.88 86 ASP A C 1
ATOM 603 O O . ASP A 1 86 ? 7.572 2.606 -19.910 1.00 82.88 86 ASP A O 1
ATOM 607 N N . HIS A 1 87 ? 7.432 3.819 -21.794 1.00 83.12 87 HIS A N 1
ATOM 608 C CA . HIS A 1 87 ? 6.698 4.913 -21.163 1.00 83.12 87 HIS A CA 1
ATOM 609 C C . HIS A 1 87 ? 5.333 4.472 -20.610 1.00 83.12 87 HIS A C 1
ATOM 611 O O . HIS A 1 87 ? 4.870 5.049 -19.625 1.00 83.12 87 HIS A O 1
ATOM 617 N N . ALA A 1 88 ? 4.692 3.463 -21.211 1.00 87.88 88 ALA A N 1
ATOM 618 C CA . ALA A 1 88 ? 3.432 2.924 -20.714 1.00 87.88 88 ALA A CA 1
ATOM 619 C C . ALA A 1 88 ? 3.652 2.073 -19.455 1.00 87.88 88 ALA A C 1
ATOM 621 O O . ALA A 1 88 ? 2.931 2.265 -18.478 1.00 87.88 88 ALA A O 1
ATOM 622 N N . VAL A 1 89 ? 4.680 1.215 -19.444 1.00 88.12 89 VAL A N 1
ATOM 623 C CA . VAL A 1 89 ? 5.051 0.402 -18.267 1.00 88.12 89 VAL A CA 1
ATOM 624 C C . VAL A 1 89 ? 5.469 1.290 -17.093 1.00 88.12 89 VAL A C 1
ATOM 626 O O . VAL A 1 89 ? 5.033 1.089 -15.963 1.00 88.12 89 VAL A O 1
ATOM 629 N N . TYR A 1 90 ? 6.271 2.324 -17.357 1.00 89.88 90 TYR A N 1
ATOM 630 C CA . TYR A 1 90 ? 6.648 3.308 -16.345 1.00 89.88 90 TYR A CA 1
ATOM 631 C C . TYR A 1 90 ? 5.428 4.029 -15.762 1.00 89.88 90 TYR A C 1
ATOM 633 O O . TYR A 1 90 ? 5.308 4.151 -14.544 1.00 89.88 90 TYR A O 1
ATOM 641 N N . ARG A 1 91 ? 4.519 4.511 -16.621 1.00 90.56 91 ARG A N 1
ATOM 642 C CA . ARG A 1 91 ? 3.325 5.240 -16.176 1.00 90.56 91 ARG A CA 1
ATOM 643 C C . ARG A 1 91 ? 2.445 4.371 -15.290 1.00 90.56 91 ARG A C 1
ATOM 645 O O . ARG A 1 91 ? 2.045 4.825 -14.226 1.00 90.56 91 ARG A O 1
ATOM 652 N N . GLU A 1 92 ? 2.199 3.135 -15.703 1.00 92.50 92 GLU A N 1
ATOM 653 C CA . GLU A 1 92 ? 1.425 2.189 -14.908 1.00 92.50 92 GLU A CA 1
ATOM 654 C C . GLU A 1 92 ? 2.082 1.909 -13.553 1.00 92.50 92 GLU A C 1
ATOM 656 O O . GLU A 1 92 ? 1.394 1.918 -12.539 1.00 92.50 92 GLU A O 1
ATOM 661 N N . ALA A 1 93 ? 3.40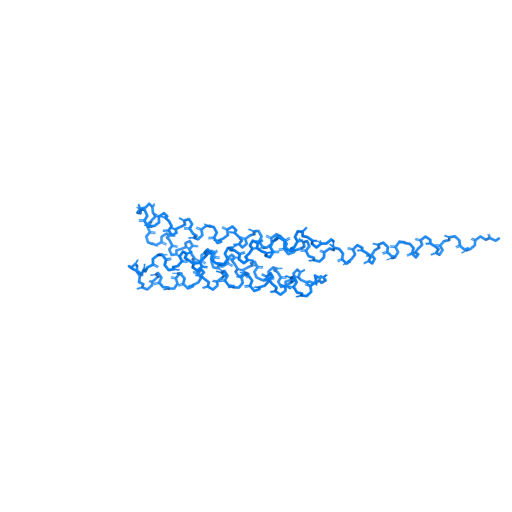2 1.698 -13.508 1.00 93.19 93 ALA A N 1
ATOM 662 C CA . ALA A 1 93 ? 4.107 1.474 -12.249 1.00 93.19 93 ALA A CA 1
ATOM 663 C C . ALA A 1 93 ? 3.950 2.666 -11.289 1.00 93.19 93 ALA A C 1
ATOM 665 O O . ALA A 1 93 ? 3.698 2.477 -10.099 1.00 93.19 93 ALA A O 1
ATOM 666 N N . VAL A 1 94 ? 4.055 3.895 -11.807 1.00 94.06 94 VAL A N 1
ATOM 667 C CA . VAL A 1 94 ? 3.827 5.120 -11.025 1.00 94.06 94 VAL A CA 1
ATOM 668 C C . VAL A 1 94 ? 2.379 5.211 -10.543 1.00 94.06 94 VAL A C 1
ATOM 670 O O . VAL A 1 94 ? 2.156 5.501 -9.371 1.00 94.06 94 VAL A O 1
ATOM 673 N N . GLU A 1 95 ? 1.401 4.978 -11.421 1.00 95.19 95 GLU A N 1
ATOM 674 C CA . GLU A 1 95 ? -0.028 5.025 -11.080 1.00 95.19 95 GLU A CA 1
ATOM 675 C C . GLU A 1 95 ? -0.378 3.981 -10.011 1.00 95.19 95 GLU A C 1
ATOM 677 O O . GLU A 1 95 ? -0.960 4.332 -8.989 1.00 95.19 95 GLU A O 1
ATOM 682 N N . ALA A 1 96 ? 0.082 2.737 -10.163 1.00 96.38 96 ALA A N 1
ATOM 683 C CA . ALA A 1 96 ? -0.172 1.666 -9.203 1.00 96.38 96 ALA A CA 1
ATOM 684 C C . ALA A 1 96 ? 0.387 1.973 -7.801 1.00 96.38 96 ALA A C 1
ATOM 686 O O . ALA A 1 96 ? -0.290 1.743 -6.796 1.00 96.38 96 ALA A O 1
ATOM 687 N N . VAL A 1 97 ? 1.610 2.510 -7.713 1.00 96.88 97 VAL A N 1
ATOM 688 C CA . VAL A 1 97 ? 2.209 2.880 -6.419 1.00 96.88 97 VAL A CA 1
ATOM 689 C C . VAL A 1 97 ? 1.542 4.115 -5.817 1.00 96.88 97 VAL A C 1
ATOM 691 O O . VAL A 1 97 ? 1.357 4.167 -4.601 1.00 96.88 97 VAL A O 1
ATOM 694 N N . ARG A 1 98 ? 1.125 5.086 -6.637 1.00 96.50 98 ARG A N 1
ATOM 695 C CA . ARG A 1 98 ? 0.357 6.248 -6.165 1.00 96.50 98 ARG A CA 1
ATOM 696 C C . ARG A 1 98 ? -0.992 5.850 -5.592 1.00 96.50 98 ARG A C 1
ATOM 698 O O . ARG A 1 98 ? -1.298 6.258 -4.477 1.00 96.50 98 ARG A O 1
ATOM 705 N N . ASP A 1 99 ? -1.742 5.014 -6.302 1.00 96.44 99 ASP A N 1
ATOM 706 C CA . ASP A 1 99 ? -3.038 4.513 -5.839 1.00 96.44 99 ASP A CA 1
ATOM 707 C C . ASP A 1 99 ? -2.895 3.774 -4.501 1.00 96.44 99 ASP A C 1
ATOM 709 O O . ASP A 1 99 ? -3.709 3.943 -3.592 1.00 96.44 99 ASP A O 1
ATOM 713 N N . ALA A 1 100 ? -1.821 2.995 -4.340 1.00 97.00 100 ALA A N 1
ATOM 714 C CA . ALA A 1 100 ? -1.491 2.351 -3.074 1.00 97.00 100 ALA A CA 1
ATOM 715 C C . ALA A 1 100 ? -1.151 3.352 -1.965 1.00 97.00 100 ALA A C 1
ATOM 717 O O . ALA A 1 100 ? -1.674 3.229 -0.855 1.00 97.00 100 ALA A O 1
ATOM 718 N N . ALA A 1 101 ? -0.301 4.344 -2.248 1.00 97.00 101 ALA A N 1
ATOM 719 C CA . ALA A 1 101 ? 0.066 5.380 -1.286 1.00 97.00 101 ALA A CA 1
ATOM 720 C C . ALA A 1 101 ? -1.167 6.161 -0.812 1.00 97.00 101 ALA A C 1
ATOM 722 O O . ALA A 1 101 ? -1.321 6.405 0.384 1.00 97.00 101 ALA A O 1
ATOM 723 N N . ASP A 1 102 ? -2.064 6.506 -1.733 1.00 96.50 102 ASP A N 1
ATOM 724 C CA . ASP A 1 102 ? -3.294 7.236 -1.441 1.00 96.50 102 ASP A CA 1
ATOM 725 C C . ASP A 1 102 ? -4.294 6.367 -0.666 1.00 96.50 102 ASP A C 1
ATOM 727 O O . ASP A 1 102 ? -4.918 6.851 0.279 1.00 96.50 102 ASP A O 1
ATOM 731 N N . ALA A 1 103 ? -4.402 5.072 -0.982 1.00 96.81 103 ALA A N 1
ATOM 732 C CA . ALA A 1 103 ? -5.237 4.138 -0.229 1.00 96.81 103 ALA A CA 1
ATOM 733 C C . ALA A 1 103 ? -4.750 3.961 1.220 1.00 96.81 103 ALA A C 1
ATOM 735 O O . ALA A 1 103 ? -5.557 4.034 2.150 1.00 96.81 103 ALA A O 1
ATOM 736 N N . VAL A 1 104 ? -3.441 3.778 1.441 1.00 96.94 104 VAL A N 1
ATOM 737 C CA . VAL A 1 104 ? -2.874 3.671 2.798 1.00 96.94 104 VAL A CA 1
ATOM 738 C C . VAL A 1 104 ? -2.995 5.000 3.545 1.00 96.94 104 VAL A C 1
ATOM 740 O O . VAL A 1 104 ? -3.410 5.006 4.704 1.00 96.94 104 VAL A O 1
ATOM 743 N N . ALA A 1 105 ? -2.714 6.131 2.893 1.00 96.62 105 ALA A N 1
ATOM 744 C CA . ALA A 1 105 ? -2.855 7.452 3.503 1.00 96.62 105 ALA A CA 1
ATOM 745 C C . ALA A 1 105 ? -4.315 7.758 3.875 1.00 96.62 105 ALA A C 1
ATOM 747 O O . ALA A 1 105 ? -4.577 8.296 4.952 1.00 96.62 105 ALA A O 1
ATOM 748 N N . SER A 1 106 ? -5.271 7.381 3.021 1.00 95.06 106 SER A N 1
ATOM 749 C CA . SER A 1 106 ? -6.706 7.506 3.291 1.00 95.06 106 SER A CA 1
ATOM 750 C C . SER A 1 106 ? -7.129 6.638 4.474 1.00 95.06 106 SER A C 1
ATOM 752 O O . SER A 1 106 ? -7.832 7.122 5.367 1.00 95.06 106 SER A O 1
ATOM 754 N N . ALA A 1 107 ? -6.643 5.393 4.536 1.00 94.94 107 ALA A N 1
ATOM 755 C CA . ALA A 1 107 ? -6.872 4.511 5.672 1.00 94.94 107 ALA A CA 1
ATOM 756 C C . ALA A 1 107 ? -6.296 5.113 6.956 1.00 94.94 107 ALA A C 1
ATOM 758 O O . ALA A 1 107 ? -7.017 5.216 7.943 1.00 94.94 107 ALA A O 1
ATOM 759 N N . HIS A 1 108 ? -5.046 5.584 6.930 1.00 95.88 108 HIS A N 1
ATOM 760 C CA . HIS A 1 108 ? -4.397 6.228 8.069 1.00 95.88 108 HIS A CA 1
ATOM 761 C C . HIS A 1 108 ? -5.169 7.465 8.542 1.00 95.88 108 HIS A C 1
ATOM 763 O O . HIS A 1 108 ? -5.462 7.575 9.726 1.00 95.88 108 HIS A O 1
ATOM 769 N N . ALA A 1 109 ? -5.543 8.373 7.638 1.00 94.69 109 ALA A N 1
ATOM 770 C CA . ALA A 1 109 ? -6.264 9.595 7.986 1.00 94.69 109 ALA A CA 1
ATOM 771 C C . ALA A 1 109 ? -7.663 9.305 8.547 1.00 94.69 109 ALA A C 1
ATOM 773 O O . ALA A 1 109 ? -8.038 9.858 9.581 1.00 94.69 109 ALA A O 1
ATOM 774 N N . THR A 1 110 ? -8.411 8.418 7.880 1.00 93.38 110 THR A N 1
ATOM 775 C CA . THR A 1 110 ? -9.760 8.018 8.301 1.00 93.38 110 THR A CA 1
ATOM 776 C C . THR A 1 110 ? -9.712 7.387 9.673 1.00 93.38 110 THR A C 1
ATOM 778 O O . THR A 1 110 ? -10.473 7.771 10.557 1.00 93.38 110 THR A O 1
ATOM 781 N N . LEU A 1 111 ? -8.802 6.429 9.841 1.00 91.75 111 LEU A N 1
ATOM 782 C CA . LEU A 1 111 ? -8.669 5.717 11.083 1.00 91.75 111 LEU A CA 1
ATOM 783 C C . LEU A 1 111 ? -8.240 6.711 12.160 1.00 91.75 111 LEU A C 1
ATOM 785 O O . LEU A 1 111 ? -9.039 6.938 13.056 1.00 91.75 111 LEU A O 1
ATOM 789 N N . SER A 1 112 ? -7.120 7.421 12.035 1.00 92.50 112 SER A N 1
ATOM 790 C CA . SER A 1 112 ? -6.636 8.380 13.047 1.00 92.50 112 SER A CA 1
ATOM 791 C C . SER A 1 112 ? -7.691 9.359 13.597 1.00 92.50 112 SER A C 1
ATOM 793 O O . SER A 1 112 ? -7.568 9.788 14.742 1.00 92.50 112 SER A O 1
ATOM 795 N N . GLN A 1 113 ? -8.727 9.700 12.821 1.00 90.50 113 GLN A N 1
ATOM 796 C CA . GLN A 1 113 ? -9.853 10.538 13.256 1.00 90.50 113 GLN A CA 1
ATOM 797 C C . GLN A 1 113 ? -11.060 9.742 13.781 1.00 90.50 113 GLN A C 1
ATOM 799 O O . GLN A 1 113 ? -11.770 10.208 14.673 1.00 90.50 113 GLN A O 1
ATOM 804 N N . HIS A 1 114 ? -11.304 8.552 13.235 1.00 90.00 114 HIS A N 1
ATOM 805 C CA . HIS A 1 114 ? -12.467 7.717 13.510 1.00 90.00 114 HIS A CA 1
ATOM 806 C C . HIS A 1 114 ? -12.055 6.245 13.701 1.00 90.00 114 HIS A C 1
ATOM 808 O O . HIS A 1 114 ? -12.071 5.470 12.740 1.00 90.00 114 HIS A O 1
ATOM 814 N N . PRO A 1 115 ? -11.749 5.822 14.943 1.00 82.31 115 PRO A N 1
ATOM 815 C CA . PRO A 1 115 ? -11.423 4.429 15.260 1.00 82.31 115 PRO A CA 1
ATOM 816 C C . PRO A 1 115 ? -12.492 3.416 14.869 1.00 82.31 115 PRO A C 1
ATOM 818 O O . PRO A 1 115 ? -12.176 2.304 14.455 1.00 82.31 115 PRO A O 1
ATOM 821 N N . ASP A 1 116 ? -13.749 3.847 14.903 1.00 80.62 116 ASP A N 1
ATOM 822 C CA . ASP A 1 116 ? -14.903 3.009 14.585 1.00 80.62 116 ASP A CA 1
ATOM 823 C C . ASP A 1 116 ? -15.237 3.004 13.080 1.00 80.62 116 ASP A C 1
ATOM 825 O O . ASP A 1 116 ? -16.256 2.450 12.656 1.00 80.62 116 ASP A O 1
ATOM 829 N N . ALA A 1 117 ? -14.413 3.651 12.245 1.00 83.56 117 ALA A N 1
ATOM 830 C CA . ALA A 1 117 ? -14.625 3.688 10.806 1.00 83.56 117 ALA A CA 1
ATOM 831 C C . ALA A 1 117 ? -14.551 2.287 10.184 1.00 83.56 117 ALA A C 1
ATOM 833 O O . ALA A 1 117 ? -13.857 1.384 10.649 1.00 83.56 117 ALA A O 1
ATOM 834 N N . SER A 1 118 ? -15.262 2.107 9.068 1.00 85.31 118 SER A N 1
ATOM 835 C CA . SER A 1 118 ? -15.362 0.806 8.406 1.00 85.31 118 SER A CA 1
ATOM 836 C C . SER A 1 118 ? -14.005 0.318 7.879 1.00 85.31 118 SER A C 1
ATOM 838 O O . SER A 1 118 ? -13.590 0.674 6.773 1.00 85.31 118 SER A O 1
ATOM 840 N N . ILE A 1 119 ? -13.362 -0.587 8.626 1.00 90.69 119 ILE A N 1
ATOM 841 C CA . ILE A 1 119 ? -12.155 -1.323 8.205 1.00 90.69 119 ILE A CA 1
ATOM 842 C C . ILE A 1 119 ? -12.381 -1.999 6.845 1.00 90.69 119 ILE A C 1
ATOM 844 O O . ILE A 1 119 ? -11.504 -2.006 5.984 1.00 90.69 119 ILE A O 1
ATOM 848 N N . GLY A 1 120 ? -13.590 -2.520 6.610 1.00 91.56 120 GLY A N 1
ATOM 849 C CA . GLY A 1 120 ? -13.948 -3.183 5.357 1.00 91.56 120 GLY A CA 1
ATOM 850 C C . GLY A 1 120 ? -13.834 -2.284 4.121 1.00 91.56 120 GLY A C 1
ATOM 851 O O . GLY A 1 120 ? -13.469 -2.776 3.055 1.00 91.56 120 GLY A O 1
ATOM 852 N N . ALA A 1 121 ? -14.114 -0.981 4.237 1.00 91.31 121 ALA A N 1
ATOM 853 C CA . ALA A 1 121 ? -13.922 -0.041 3.131 1.00 91.31 121 ALA A CA 1
ATOM 854 C C . ALA A 1 121 ? -12.434 0.163 2.816 1.00 91.31 121 ALA A C 1
ATOM 856 O O . ALA A 1 121 ? -12.043 0.079 1.652 1.00 91.31 121 ALA A O 1
ATOM 857 N N . GLN A 1 122 ? -11.608 0.323 3.854 1.00 93.75 122 GLN A N 1
ATOM 858 C CA . GLN A 1 122 ? -10.161 0.503 3.711 1.00 93.75 122 GLN A CA 1
ATOM 859 C C . GLN A 1 122 ? -9.495 -0.741 3.111 1.00 93.75 122 GLN A C 1
ATOM 861 O O . GLN A 1 122 ? -8.707 -0.640 2.174 1.00 93.75 122 GLN A O 1
ATOM 866 N N . LYS A 1 123 ? -9.902 -1.937 3.553 1.00 94.44 123 LYS A N 1
ATOM 867 C CA . LYS A 1 123 ? -9.430 -3.205 2.978 1.00 94.44 123 LYS A CA 1
ATOM 868 C C . LYS A 1 123 ? -9.746 -3.344 1.488 1.00 94.44 123 LYS A C 1
ATOM 870 O O . LYS A 1 123 ? -8.913 -3.843 0.739 1.00 94.44 123 LYS A O 1
ATOM 875 N N . ARG A 1 124 ? -10.932 -2.915 1.035 1.00 94.56 124 ARG A N 1
ATOM 876 C CA . ARG A 1 124 ? -11.284 -2.961 -0.398 1.00 94.56 124 ARG A CA 1
ATOM 877 C C . ARG A 1 124 ? -10.402 -2.032 -1.229 1.00 94.56 124 ARG A C 1
ATOM 879 O O . ARG A 1 124 ? -9.954 -2.444 -2.294 1.00 94.56 124 ARG A O 1
ATOM 886 N N . ALA A 1 125 ? -10.126 -0.825 -0.733 1.00 94.25 125 ALA A N 1
ATOM 887 C CA . ALA A 1 125 ? -9.219 0.107 -1.401 1.00 94.25 125 ALA A CA 1
ATOM 888 C C . ALA A 1 125 ? -7.799 -0.477 -1.517 1.00 94.25 125 ALA A C 1
ATOM 890 O O . ALA A 1 125 ? -7.243 -0.518 -2.612 1.00 94.25 125 ALA A O 1
ATOM 891 N N . LEU A 1 126 ? -7.257 -1.029 -0.424 1.00 94.50 126 LEU A N 1
ATOM 892 C CA . LEU A 1 126 ? -5.939 -1.678 -0.429 1.00 94.50 126 LEU A CA 1
ATOM 893 C C . LEU A 1 126 ? -5.886 -2.913 -1.336 1.00 94.50 126 LEU A C 1
ATOM 895 O O . LEU A 1 126 ? -4.905 -3.107 -2.046 1.00 94.50 126 LEU A O 1
ATOM 899 N N . SER A 1 127 ? -6.945 -3.725 -1.372 1.00 95.50 127 SER A N 1
ATOM 900 C CA . SER A 1 127 ? -7.029 -4.882 -2.272 1.00 95.50 127 SER A CA 1
ATOM 901 C C . SER A 1 127 ? -7.039 -4.467 -3.747 1.00 95.50 127 SER A C 1
ATOM 903 O O . SER A 1 127 ? -6.379 -5.111 -4.566 1.00 95.50 127 SER A O 1
ATOM 905 N N . SER A 1 128 ? -7.735 -3.377 -4.084 1.00 95.56 128 SER A N 1
ATOM 906 C CA . SER A 1 128 ? -7.696 -2.801 -5.431 1.00 95.56 128 SER A CA 1
ATOM 907 C C . SER A 1 128 ? -6.284 -2.330 -5.782 1.00 95.56 128 SER A C 1
ATOM 909 O O . SER A 1 128 ? -5.765 -2.699 -6.831 1.00 95.56 128 SER A O 1
ATOM 911 N N . ALA A 1 129 ? -5.628 -1.592 -4.883 1.00 94.94 129 ALA A N 1
ATOM 912 C CA . ALA A 1 129 ? -4.265 -1.111 -5.096 1.00 94.94 129 ALA A CA 1
ATOM 913 C C . ALA A 1 129 ? -3.242 -2.255 -5.228 1.00 94.94 129 ALA A C 1
ATOM 915 O O . ALA A 1 129 ? -2.382 -2.221 -6.105 1.00 94.94 129 ALA A O 1
ATOM 916 N N . SER A 1 130 ? -3.374 -3.315 -4.422 1.00 95.31 130 SER A N 1
ATOM 917 C CA . SER A 1 130 ? -2.551 -4.525 -4.552 1.00 95.31 130 SER A CA 1
ATOM 918 C C . SER A 1 130 ? -2.723 -5.188 -5.918 1.00 95.31 130 SER A C 1
ATOM 920 O O . SER A 1 130 ? -1.747 -5.670 -6.484 1.00 95.31 130 SER A O 1
ATOM 922 N N . THR A 1 131 ? -3.945 -5.205 -6.459 1.00 96.56 131 THR A N 1
ATOM 923 C CA . THR A 1 131 ? -4.220 -5.758 -7.795 1.00 96.56 131 THR A CA 1
ATOM 924 C C . THR A 1 131 ? -3.533 -4.928 -8.881 1.00 96.56 131 THR A C 1
ATOM 926 O O . THR A 1 131 ? -2.928 -5.496 -9.788 1.00 96.56 131 THR A O 1
ATOM 929 N N . SER A 1 132 ? -3.559 -3.595 -8.764 1.00 95.38 132 SER A N 1
ATOM 930 C CA . SER A 1 132 ? -2.841 -2.695 -9.676 1.00 95.38 132 SER A CA 1
ATOM 931 C C . SER A 1 132 ? -1.320 -2.892 -9.612 1.00 95.38 132 SER A C 1
ATOM 933 O O . SER A 1 132 ? -0.668 -2.939 -10.653 1.00 95.38 132 SER A O 1
ATOM 935 N N . ILE A 1 133 ? -0.744 -3.065 -8.414 1.00 96.00 133 ILE A N 1
ATOM 936 C CA . ILE A 1 133 ? 0.695 -3.345 -8.255 1.00 96.00 133 ILE A CA 1
ATOM 937 C C . ILE A 1 133 ? 1.065 -4.699 -8.871 1.00 96.00 133 ILE A C 1
ATOM 939 O O . ILE A 1 133 ? 2.074 -4.796 -9.570 1.00 96.00 133 ILE A O 1
ATOM 943 N N . ASP A 1 134 ? 0.255 -5.736 -8.653 1.00 96.38 134 ASP A N 1
ATOM 944 C CA . ASP A 1 134 ? 0.504 -7.068 -9.213 1.00 96.38 134 ASP A CA 1
ATOM 945 C C . ASP A 1 134 ? 0.441 -7.054 -10.750 1.00 96.38 134 ASP A C 1
ATOM 947 O O . ASP A 1 134 ? 1.272 -7.688 -11.405 1.00 96.38 134 ASP A O 1
ATOM 951 N N . ALA A 1 135 ? -0.477 -6.276 -11.332 1.00 94.69 135 ALA A N 1
ATOM 952 C CA . ALA A 1 135 ? -0.543 -6.057 -12.775 1.00 94.69 135 ALA A CA 1
ATOM 953 C C . ALA A 1 135 ? 0.712 -5.340 -13.311 1.00 94.69 135 ALA A C 1
ATOM 955 O O . ALA A 1 135 ? 1.309 -5.799 -14.289 1.00 94.69 135 ALA A O 1
ATOM 956 N N . ALA A 1 136 ? 1.171 -4.283 -12.632 1.00 93.44 136 ALA A N 1
ATOM 957 C CA . ALA A 1 136 ? 2.394 -3.574 -13.004 1.00 93.44 136 ALA A CA 1
ATOM 958 C C . ALA A 1 136 ? 3.638 -4.481 -12.910 1.00 93.44 136 ALA A C 1
ATOM 960 O O . ALA A 1 136 ? 4.470 -4.498 -13.818 1.00 93.44 136 ALA A O 1
ATOM 961 N N . LEU A 1 137 ? 3.750 -5.293 -11.851 1.00 92.75 137 LEU A N 1
ATOM 962 C CA . LEU A 1 137 ? 4.827 -6.278 -11.686 1.00 92.75 137 LEU A CA 1
ATOM 963 C C . LEU A 1 137 ? 4.827 -7.333 -12.793 1.00 92.75 137 LEU A C 1
ATOM 965 O O . LEU A 1 137 ? 5.896 -7.704 -13.282 1.00 92.75 137 LEU A O 1
ATOM 969 N N . HIS A 1 138 ? 3.645 -7.808 -13.192 1.00 92.62 138 HIS A N 1
ATOM 970 C CA . HIS A 1 138 ? 3.504 -8.746 -14.300 1.00 92.62 138 HIS A CA 1
ATOM 971 C C . HIS A 1 138 ? 4.036 -8.139 -15.601 1.00 92.62 138 HIS A C 1
ATOM 973 O O . HIS A 1 138 ? 4.907 -8.730 -16.236 1.00 92.62 138 HIS A O 1
ATOM 979 N N . ARG A 1 139 ? 3.606 -6.917 -15.947 1.00 89.00 139 ARG A N 1
ATOM 980 C CA . ARG A 1 139 ? 4.056 -6.228 -17.169 1.00 89.00 139 ARG A CA 1
ATOM 981 C C . ARG A 1 139 ? 5.553 -5.922 -17.174 1.00 89.00 139 ARG A C 1
ATOM 983 O O . ARG A 1 139 ? 6.208 -6.048 -18.211 1.00 89.00 139 ARG A O 1
ATOM 990 N N . VAL A 1 140 ? 6.122 -5.577 -16.018 1.00 87.44 140 VAL A N 1
ATOM 991 C CA . VAL A 1 140 ? 7.577 -5.429 -15.857 1.00 87.44 140 VAL A CA 1
ATOM 992 C C . VAL A 1 140 ? 8.306 -6.756 -16.095 1.00 87.44 140 VAL A C 1
ATOM 994 O O . VAL A 1 140 ? 9.388 -6.750 -16.672 1.00 87.44 140 VAL A O 1
ATOM 997 N N . GLY A 1 141 ? 7.724 -7.889 -15.689 1.00 83.38 141 GLY A N 1
ATOM 998 C CA . GLY A 1 141 ? 8.285 -9.225 -15.919 1.00 83.38 141 GLY A CA 1
ATOM 999 C C . GLY A 1 141 ? 8.190 -9.728 -17.365 1.00 83.38 141 GLY A C 1
ATOM 1000 O O . GLY A 1 141 ? 8.978 -10.587 -17.749 1.00 83.38 141 GLY A O 1
ATOM 1001 N N . GLU A 1 142 ? 7.253 -9.202 -18.156 1.00 80.06 142 GLU A N 1
ATOM 1002 C CA . GLU A 1 142 ? 7.061 -9.553 -19.573 1.00 80.06 142 GLU A CA 1
ATOM 1003 C C . GLU A 1 142 ? 7.877 -8.683 -20.541 1.00 80.06 142 GLU A C 1
ATOM 1005 O O . GLU A 1 142 ? 8.004 -9.027 -21.717 1.00 80.06 142 GLU A O 1
ATOM 1010 N N . SER A 1 143 ? 8.415 -7.556 -20.068 1.00 60.53 143 SER A N 1
ATOM 1011 C CA . SER A 1 143 ? 9.202 -6.630 -20.885 1.00 60.53 143 SER A CA 1
ATOM 1012 C C . SER A 1 143 ? 10.647 -7.147 -21.034 1.00 60.53 143 SER A C 1
ATOM 1014 O O . SER A 1 143 ? 11.332 -7.234 -20.014 1.00 60.53 143 SER A O 1
ATOM 1016 N N . PRO A 1 144 ? 11.097 -7.516 -22.253 1.00 50.94 144 PRO A N 1
ATOM 1017 C CA . PRO A 1 144 ? 12.395 -8.156 -22.503 1.00 50.94 144 PRO A CA 1
ATOM 1018 C C . PRO A 1 144 ? 13.609 -7.231 -22.346 1.00 50.94 144 PRO A C 1
ATOM 1020 O O . PRO A 1 144 ? 13.465 -6.002 -22.538 1.00 50.94 144 PRO A O 1
#